Protein AF-A0A699ZAG8-F1 (afdb_monomer_lite)

Structure (mmCIF, N/CA/C/O backbone):
data_AF-A0A699ZAG8-F1
#
_entry.id   AF-A0A699ZAG8-F1
#
loop_
_atom_site.group_PDB
_atom_site.id
_atom_site.type_symbol
_atom_site.label_atom_id
_atom_site.label_alt_id
_atom_site.label_comp_id
_atom_site.label_asym_id
_atom_site.label_entity_id
_atom_site.label_seq_id
_atom_site.pdbx_PDB_ins_code
_atom_site.Cartn_x
_atom_site.Cartn_y
_atom_site.Cartn_z
_atom_site.occupancy
_atom_site.B_iso_or_equiv
_atom_site.auth_seq_id
_atom_site.auth_comp_id
_atom_site.auth_asym_id
_atom_site.auth_atom_id
_atom_site.pdbx_PDB_model_num
ATOM 1 N N . MET A 1 1 ? 14.301 -7.855 18.462 1.00 51.34 1 MET A N 1
ATOM 2 C CA . MET A 1 1 ? 14.119 -7.283 17.113 1.00 51.34 1 MET A CA 1
ATOM 3 C C . MET A 1 1 ? 12.711 -6.726 17.071 1.00 51.34 1 MET A C 1
ATOM 5 O O . MET A 1 1 ? 11.787 -7.508 17.233 1.00 51.34 1 MET A O 1
ATOM 9 N N . SER A 1 2 ? 12.547 -5.408 16.995 1.00 74.06 2 SER A N 1
ATOM 10 C CA . SER A 1 2 ? 11.224 -4.770 16.966 1.00 74.06 2 SER A CA 1
ATOM 11 C C . SER A 1 2 ? 10.662 -4.851 15.545 1.00 74.06 2 SER A C 1
ATOM 13 O O . SER A 1 2 ? 11.361 -4.476 14.605 1.00 74.06 2 SER A O 1
ATOM 15 N N . GLU A 1 3 ? 9.446 -5.369 15.369 1.00 83.19 3 GLU A N 1
ATOM 16 C CA . GLU A 1 3 ? 8.747 -5.322 14.078 1.00 83.19 3 GLU A CA 1
ATOM 17 C C . GLU A 1 3 ? 8.069 -3.952 13.902 1.00 83.19 3 GLU A C 1
ATOM 19 O O . GLU A 1 3 ? 7.528 -3.395 14.856 1.00 83.19 3 GLU A O 1
ATOM 24 N N . GLU A 1 4 ? 8.126 -3.394 12.691 1.00 90.38 4 GLU A N 1
ATOM 25 C CA . GLU A 1 4 ? 7.515 -2.102 12.346 1.00 90.38 4 GLU A CA 1
ATOM 26 C C . GLU A 1 4 ? 6.275 -2.314 11.467 1.00 90.38 4 GLU A C 1
ATOM 28 O O . GLU A 1 4 ? 6.287 -3.158 10.567 1.00 90.38 4 GLU A O 1
ATOM 33 N N . PHE A 1 5 ? 5.236 -1.506 11.694 1.00 90.75 5 PHE A N 1
ATOM 34 C CA . PHE A 1 5 ? 3.939 -1.592 11.018 1.00 90.75 5 PHE A CA 1
ATOM 35 C C . PHE A 1 5 ? 3.499 -0.227 10.486 1.00 90.75 5 PHE A C 1
ATOM 37 O O . PHE A 1 5 ? 3.911 0.815 11.000 1.00 90.75 5 PHE A O 1
ATOM 44 N N . ALA A 1 6 ? 2.639 -0.229 9.470 1.00 91.31 6 ALA A N 1
ATOM 45 C CA . ALA A 1 6 ? 1.904 0.960 9.058 1.00 91.31 6 ALA A CA 1
ATOM 46 C C . ALA A 1 6 ? 0.558 1.005 9.798 1.00 91.31 6 ALA A C 1
ATOM 48 O O . ALA A 1 6 ? -0.079 -0.027 9.995 1.00 91.31 6 ALA A O 1
ATOM 49 N N . CYS A 1 7 ? 0.117 2.196 10.209 1.00 92.44 7 CYS A N 1
ATOM 50 C CA . CYS A 1 7 ? -1.156 2.383 10.904 1.00 92.44 7 CYS A CA 1
ATOM 51 C C . CYS A 1 7 ? -1.946 3.531 10.273 1.00 92.44 7 CYS A C 1
ATOM 53 O O . CYS A 1 7 ? -1.444 4.652 10.162 1.00 92.44 7 CYS A O 1
ATOM 55 N N . LYS A 1 8 ? -3.189 3.254 9.868 1.00 90.19 8 LYS A N 1
ATOM 56 C CA . LYS A 1 8 ? -4.128 4.262 9.368 1.00 90.19 8 LYS A CA 1
ATOM 57 C C . LYS A 1 8 ? -5.223 4.511 10.400 1.00 90.19 8 LYS A C 1
ATOM 59 O O . LYS A 1 8 ? -6.045 3.633 10.644 1.00 90.19 8 LYS A O 1
ATOM 64 N N . SER A 1 9 ? -5.264 5.724 10.947 1.00 92.00 9 SER A N 1
ATOM 65 C CA . SER A 1 9 ? -6.303 6.158 11.890 1.00 92.00 9 SER A CA 1
ATOM 66 C C . SER A 1 9 ? -7.435 6.894 11.176 1.00 92.00 9 SER A C 1
ATOM 68 O O . SER A 1 9 ? -7.198 7.819 10.395 1.00 92.00 9 SER A O 1
ATOM 70 N N . ILE A 1 10 ? -8.676 6.509 11.462 1.00 90.06 10 ILE A N 1
ATOM 71 C CA . ILE A 1 10 ? -9.893 7.091 10.890 1.00 90.06 10 ILE A CA 1
ATOM 72 C C . ILE A 1 10 ? -10.775 7.575 12.042 1.00 90.06 10 ILE A C 1
ATOM 74 O O . ILE A 1 10 ? -11.119 6.802 12.934 1.00 90.06 10 ILE A O 1
ATOM 78 N N . LYS A 1 11 ? -11.143 8.862 12.034 1.00 89.88 11 LYS A N 1
ATOM 79 C CA . LYS A 1 11 ? -12.034 9.449 13.047 1.00 89.88 11 LYS A CA 1
ATOM 80 C C . LYS A 1 11 ? -13.450 8.904 12.900 1.00 89.88 11 LYS A C 1
ATOM 82 O O . LYS A 1 11 ? -13.982 8.858 11.791 1.00 89.88 11 LYS A O 1
ATOM 87 N N . LYS A 1 12 ? -14.088 8.582 14.023 1.00 85.25 12 LYS A N 1
ATOM 88 C CA . LYS A 1 12 ? -15.511 8.240 14.058 1.00 85.25 12 LYS A CA 1
ATOM 89 C C . LYS A 1 12 ? -16.317 9.522 13.875 1.00 85.25 12 LYS A C 1
ATOM 91 O O . LYS A 1 12 ? -16.218 10.436 14.687 1.00 85.25 12 LYS A O 1
ATOM 96 N N . GLN A 1 13 ? -17.053 9.633 12.770 1.00 73.06 13 GLN A N 1
ATOM 97 C CA . GLN A 1 13 ? -17.826 10.847 12.472 1.00 73.06 13 GLN A CA 1
ATOM 98 C C . GLN A 1 13 ? -19.204 10.886 13.155 1.00 73.06 13 GLN A C 1
ATOM 100 O O . GLN A 1 13 ? -19.816 11.946 13.162 1.00 73.06 13 GLN A O 1
ATOM 105 N N . LEU A 1 14 ? -19.665 9.782 13.750 1.00 61.44 14 LEU A N 1
ATOM 106 C CA . LEU A 1 14 ? -20.931 9.615 14.483 1.00 61.44 14 LEU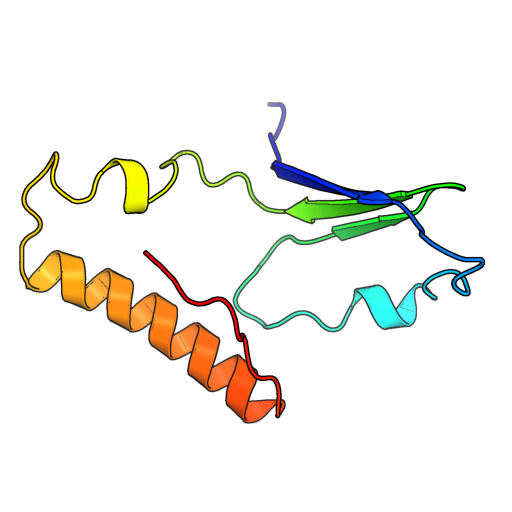 A CA 1
ATOM 107 C C . LEU A 1 14 ? -20.751 8.487 15.520 1.00 61.44 14 LEU A C 1
ATOM 109 O O . LEU A 1 14 ? -19.749 7.772 15.425 1.00 61.44 14 LEU A O 1
ATOM 113 N N . ASP A 1 15 ? -21.711 8.301 16.442 1.00 60.19 15 ASP A N 1
ATOM 114 C CA . ASP A 1 15 ? -21.843 7.140 17.350 1.00 60.19 15 ASP A CA 1
ATOM 115 C C . ASP A 1 15 ? -21.993 5.829 16.551 1.00 60.19 15 ASP A C 1
ATOM 117 O O . ASP A 1 15 ? -23.047 5.195 16.493 1.00 60.19 15 ASP A O 1
ATOM 121 N N . ALA A 1 16 ? -20.939 5.450 15.836 1.00 53.59 16 ALA A N 1
ATOM 122 C CA . ALA A 1 16 ? -20.877 4.222 15.084 1.00 53.59 16 ALA A CA 1
ATOM 123 C C . ALA A 1 16 ? -20.816 3.081 16.108 1.00 53.59 16 ALA A C 1
ATOM 125 O O . ALA A 1 16 ? -19.956 3.118 16.994 1.00 53.59 16 ALA A O 1
ATOM 126 N N . PRO A 1 17 ? -21.717 2.086 16.024 1.00 56.53 17 PRO A N 1
ATOM 127 C CA . PRO A 1 17 ? -21.688 0.957 16.938 1.00 56.53 17 PRO A CA 1
ATOM 128 C C . PRO A 1 17 ? -20.316 0.288 16.860 1.00 56.53 17 PRO A C 1
ATOM 130 O O . PRO A 1 17 ? -19.820 0.029 15.760 1.00 56.53 17 PRO A O 1
ATOM 133 N N . SER A 1 18 ? -19.726 0.032 18.029 1.00 59.88 18 SER A N 1
ATOM 134 C CA . SER A 1 18 ? -18.402 -0.572 18.171 1.00 59.88 18 SER A CA 1
ATOM 135 C C . SER A 1 18 ? -18.278 -1.810 17.291 1.00 59.88 18 SER A C 1
ATOM 137 O O . SER A 1 18 ? -19.197 -2.638 17.223 1.00 59.88 18 SER A O 1
ATOM 139 N N . ILE A 1 19 ? -17.158 -1.939 16.585 1.00 59.34 19 ILE A N 1
ATOM 140 C CA . ILE A 1 19 ? -16.950 -3.054 15.668 1.00 59.34 19 ILE A CA 1
ATOM 141 C C . ILE A 1 19 ? -16.792 -4.316 16.521 1.00 59.34 19 ILE A C 1
ATOM 143 O O . ILE A 1 19 ? -15.820 -4.487 17.249 1.00 59.34 19 ILE A O 1
ATOM 147 N N . SER A 1 20 ? -17.777 -5.215 16.457 1.00 57.16 20 SER A N 1
ATOM 148 C CA . SER A 1 20 ? -17.714 -6.497 17.166 1.00 57.16 20 SER A CA 1
ATOM 149 C C . SER A 1 20 ? -16.482 -7.300 16.713 1.00 57.16 20 SER A C 1
ATOM 151 O O . SER A 1 20 ? -16.249 -7.348 15.500 1.00 57.16 20 SER A O 1
ATOM 153 N N . PRO A 1 21 ? -15.786 -8.030 17.604 1.00 53.75 21 PRO A N 1
ATOM 154 C CA . PRO A 1 21 ? -14.569 -8.776 17.263 1.00 53.75 21 PRO A CA 1
ATOM 155 C C . PRO A 1 21 ? -14.710 -9.709 16.048 1.00 53.75 21 PRO A C 1
ATOM 157 O O . PRO A 1 21 ? -13.825 -9.800 15.205 1.00 53.75 21 PRO A O 1
ATOM 160 N N . ALA A 1 22 ? -15.881 -10.330 15.878 1.00 51.19 22 ALA A N 1
ATOM 161 C CA . ALA A 1 22 ? -16.177 -11.219 14.751 1.00 51.19 22 ALA A CA 1
ATOM 162 C C . ALA A 1 22 ? -16.128 -10.536 13.366 1.00 51.19 22 ALA A C 1
ATOM 164 O O . ALA A 1 22 ? -15.900 -11.200 12.358 1.00 51.19 22 ALA A O 1
ATOM 165 N N . LYS A 1 23 ? -16.330 -9.212 13.291 1.00 53.12 23 LYS A N 1
ATOM 166 C CA . LYS A 1 23 ? -16.252 -8.444 12.035 1.00 53.12 23 LYS A CA 1
ATOM 167 C C . LYS A 1 23 ? -14.818 -8.073 11.653 1.00 53.12 23 LYS A C 1
ATOM 169 O O . LYS A 1 23 ? -14.579 -7.782 10.487 1.00 53.12 23 LYS A O 1
ATOM 174 N N . GLN A 1 24 ? -13.871 -8.120 12.594 1.00 53.97 24 GLN A N 1
ATOM 175 C CA . GLN A 1 24 ? -12.456 -7.827 12.326 1.00 53.97 24 GLN A CA 1
ATOM 176 C C . GLN A 1 24 ? -11.794 -8.902 11.442 1.00 53.97 24 GLN A C 1
ATOM 178 O O . GLN A 1 24 ? -10.788 -8.627 10.802 1.00 53.97 24 GLN A O 1
ATOM 183 N N . GLN A 1 25 ? -12.360 -10.114 11.371 1.00 51.22 25 GLN A N 1
ATOM 184 C CA . GLN A 1 25 ? -11.735 -11.279 10.728 1.00 51.22 25 GLN A CA 1
ATOM 185 C C . GLN A 1 25 ? -12.078 -11.497 9.247 1.00 51.22 25 GLN A C 1
ATOM 187 O O . GLN A 1 25 ? -11.548 -12.433 8.648 1.00 51.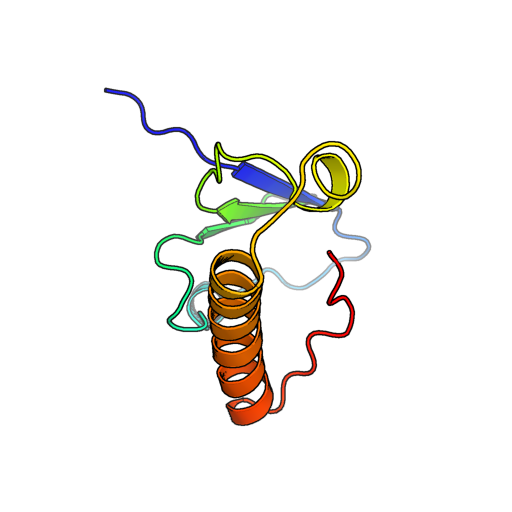22 25 GLN A O 1
ATOM 192 N N . GLN A 1 26 ? -12.938 -10.684 8.624 1.00 52.62 26 GLN A N 1
ATOM 193 C CA . GLN A 1 26 ? -13.192 -10.816 7.183 1.00 52.62 26 GLN A CA 1
ATOM 194 C C . GLN A 1 26 ? -12.029 -10.223 6.390 1.00 52.62 26 GLN A C 1
ATOM 196 O O . GLN A 1 26 ? -12.066 -9.078 5.944 1.00 52.62 26 GLN A O 1
ATOM 201 N N . HIS A 1 27 ? -10.977 -11.020 6.242 1.00 54.84 27 HIS A N 1
ATOM 202 C CA . HIS A 1 27 ? -9.742 -10.597 5.619 1.00 54.84 27 HIS A CA 1
ATOM 203 C C . HIS A 1 27 ? -9.564 -11.269 4.255 1.00 54.84 27 HIS A C 1
ATOM 205 O O . HIS A 1 27 ? -9.615 -12.492 4.136 1.00 54.84 27 HIS A O 1
ATOM 211 N N . LEU A 1 28 ? -9.391 -10.454 3.210 1.00 53.19 28 LEU A N 1
ATOM 212 C CA . LEU A 1 28 ? -9.023 -10.922 1.875 1.00 53.19 28 LEU A CA 1
ATOM 213 C C . LEU A 1 28 ? -7.651 -11.597 1.987 1.00 53.19 28 LEU A C 1
ATOM 215 O O . LEU A 1 28 ? -6.692 -10.977 2.436 1.00 53.19 28 LEU A O 1
ATOM 219 N N . GLU A 1 29 ? -7.564 -12.857 1.568 1.00 46.31 29 GLU A N 1
ATOM 220 C CA . GLU A 1 29 ? -6.449 -13.794 1.804 1.00 46.31 29 GLU A CA 1
ATOM 221 C C . GLU A 1 29 ? -5.044 -13.314 1.361 1.00 46.31 29 GLU A C 1
ATOM 223 O O . GLU A 1 29 ? -4.045 -13.993 1.603 1.00 46.31 29 GLU A O 1
ATOM 228 N N . ASN A 1 30 ? -4.933 -12.148 0.720 1.00 49.22 30 ASN A N 1
ATOM 229 C CA . ASN A 1 30 ? -3.669 -11.573 0.264 1.00 49.22 30 ASN A CA 1
ATOM 230 C C . ASN A 1 30 ? -2.983 -10.643 1.267 1.00 49.22 30 ASN A C 1
ATOM 232 O O . ASN A 1 30 ? -1.838 -10.271 1.010 1.00 49.22 30 ASN A O 1
ATOM 236 N N . ILE A 1 31 ? -3.621 -10.272 2.378 1.00 53.59 31 ILE A N 1
ATOM 237 C CA . ILE A 1 31 ? -2.976 -9.431 3.387 1.00 53.59 31 ILE A CA 1
ATOM 238 C C . ILE A 1 31 ? -2.793 -10.285 4.637 1.00 53.59 31 ILE A C 1
ATOM 240 O O . ILE A 1 31 ? -3.729 -10.696 5.304 1.00 53.59 31 ILE A O 1
ATOM 244 N N . LYS A 1 32 ? -1.556 -10.709 4.888 1.00 55.59 32 LYS A N 1
ATOM 245 C CA . LYS A 1 32 ? -1.270 -11.730 5.905 1.00 55.59 32 LYS A CA 1
ATOM 246 C C . LYS A 1 32 ? -1.279 -11.184 7.338 1.00 55.59 32 LYS A C 1
ATOM 248 O O . LYS A 1 32 ? -1.077 -11.974 8.258 1.00 55.59 32 LYS A O 1
ATOM 253 N N . ARG A 1 33 ? -1.427 -9.866 7.531 1.00 62.16 33 ARG A N 1
ATOM 254 C CA . ARG A 1 33 ? -1.195 -9.175 8.811 1.00 62.16 33 ARG A CA 1
ATOM 255 C C . ARG A 1 33 ? -1.929 -7.829 8.903 1.00 62.16 33 ARG A C 1
ATOM 257 O O . ARG A 1 33 ? -1.265 -6.808 9.067 1.00 62.16 33 ARG A O 1
ATOM 264 N N . GLU A 1 34 ? -3.255 -7.801 8.772 1.00 73.25 34 GLU A N 1
ATOM 265 C CA . GLU A 1 34 ? -4.021 -6.632 9.238 1.00 73.25 34 GLU A CA 1
ATOM 266 C C . GLU A 1 34 ? -4.731 -6.911 10.558 1.00 73.25 34 GLU A C 1
ATOM 268 O O . GLU A 1 34 ? -5.305 -7.979 10.769 1.00 73.25 34 GLU A O 1
ATOM 273 N N . GLU A 1 35 ? -4.694 -5.917 11.437 1.00 83.12 35 GLU A N 1
ATOM 274 C CA . GLU A 1 35 ? -5.426 -5.870 12.696 1.00 83.12 35 GLU A CA 1
ATOM 275 C C . GLU A 1 35 ? -6.188 -4.545 12.765 1.00 83.12 35 GLU A C 1
ATOM 277 O O . GLU A 1 35 ? -5.685 -3.495 12.361 1.00 83.12 35 GLU A O 1
ATOM 282 N N . VAL A 1 36 ? -7.417 -4.584 13.278 1.00 84.56 36 VAL A N 1
ATOM 283 C CA . VAL A 1 36 ? -8.235 -3.384 13.475 1.00 84.56 36 VAL A CA 1
ATOM 284 C C . VAL A 1 36 ? -8.376 -3.134 14.969 1.00 84.56 36 VAL A C 1
ATOM 286 O O . VAL A 1 36 ? -8.980 -3.942 15.664 1.00 84.56 36 VAL A O 1
ATOM 289 N N . VAL A 1 37 ? -7.867 -2.006 15.457 1.00 86.19 37 VAL A N 1
ATOM 290 C CA . VAL A 1 37 ? -7.956 -1.583 16.862 1.00 86.19 37 VAL A CA 1
ATOM 291 C C . VAL A 1 37 ? -8.868 -0.364 16.953 1.00 86.19 37 VAL A C 1
ATOM 293 O O . VAL A 1 37 ? -8.825 0.514 16.099 1.00 86.19 37 VAL A O 1
ATOM 296 N N . GLU A 1 38 ? -9.709 -0.287 17.976 1.00 86.75 38 GLU A N 1
ATOM 297 C CA . GLU A 1 38 ? -10.687 0.791 18.133 1.00 86.75 38 GLU A CA 1
ATOM 298 C C . GLU A 1 38 ? -10.536 1.443 19.512 1.00 86.75 38 GLU A C 1
ATOM 300 O O . GLU A 1 38 ? -10.537 0.748 20.527 1.00 86.75 38 GLU A O 1
ATOM 305 N N . ASP A 1 39 ? -10.421 2.773 19.550 1.00 87.00 39 ASP A N 1
ATOM 306 C CA . ASP A 1 39 ? -10.518 3.567 20.783 1.00 87.00 39 ASP A CA 1
ATOM 307 C C . ASP A 1 39 ? -11.852 4.329 20.835 1.00 87.00 39 ASP A C 1
ATOM 309 O O . ASP A 1 39 ? -12.733 4.097 20.010 1.00 87.00 39 ASP A O 1
ATOM 313 N N . SER A 1 40 ? -12.068 5.224 21.802 1.00 86.62 40 SER A N 1
ATOM 314 C CA . SER A 1 40 ? -13.344 5.950 21.930 1.00 86.62 40 SER A CA 1
ATOM 315 C C . SER A 1 40 ? -13.678 6.851 20.731 1.00 86.62 40 SER A C 1
ATOM 317 O O . SER A 1 40 ? -14.850 7.086 20.450 1.00 86.62 40 SER A O 1
ATOM 319 N N . SER A 1 41 ? -12.678 7.322 19.990 1.00 87.12 41 SER A N 1
ATOM 320 C CA . SER A 1 41 ? -12.790 8.380 18.981 1.00 87.12 41 SER A CA 1
ATOM 321 C C . SER A 1 41 ? -12.317 7.973 17.580 1.00 87.12 41 SER A C 1
ATOM 323 O O . SER A 1 41 ? -12.666 8.633 16.593 1.00 87.12 41 SER A O 1
ATOM 325 N N . GLN A 1 42 ? -11.529 6.903 17.467 1.00 88.44 42 GLN A N 1
ATOM 326 C CA . GLN A 1 42 ? -10.852 6.491 16.242 1.00 88.44 42 GLN A CA 1
ATOM 327 C C . GLN A 1 42 ? -10.869 4.973 16.043 1.00 88.44 42 GLN A C 1
ATOM 329 O O . GLN A 1 42 ? -10.977 4.187 16.983 1.00 88.44 42 GLN A O 1
ATOM 334 N N . VAL A 1 43 ? -10.761 4.579 14.775 1.00 89.38 43 VAL A N 1
ATOM 335 C CA . VAL A 1 43 ? -10.452 3.214 14.341 1.00 89.38 43 VAL A CA 1
ATOM 336 C C . VAL A 1 43 ? -9.063 3.230 13.711 1.00 89.38 43 VAL A C 1
ATOM 338 O O . VAL A 1 43 ? -8.787 4.051 12.835 1.00 89.38 43 VAL A O 1
ATOM 341 N N . HIS A 1 44 ? -8.205 2.319 14.145 1.00 88.12 44 HIS A N 1
ATOM 342 C CA . HIS A 1 44 ? -6.830 2.140 13.705 1.00 88.12 44 HIS A CA 1
ATOM 343 C C . HIS A 1 44 ? -6.722 0.842 12.914 1.00 88.12 44 HIS A C 1
ATOM 345 O O . HIS A 1 44 ? -7.014 -0.232 13.431 1.00 88.12 44 HIS A O 1
ATOM 351 N N . ILE A 1 45 ? -6.293 0.937 11.661 1.00 88.75 45 ILE A N 1
ATOM 352 C CA . ILE A 1 45 ? -6.016 -0.224 10.816 1.00 88.75 45 ILE A CA 1
ATOM 353 C C . ILE A 1 45 ? -4.502 -0.398 10.787 1.00 88.75 45 ILE A C 1
ATOM 355 O O . ILE A 1 45 ? -3.800 0.408 10.168 1.00 88.75 45 ILE A O 1
ATOM 359 N N . VAL A 1 46 ? -4.011 -1.409 11.498 1.00 89.12 46 VAL A N 1
ATOM 360 C CA . VAL A 1 46 ? -2.600 -1.797 11.549 1.00 89.12 46 VAL A CA 1
ATOM 361 C C . VAL A 1 46 ? -2.351 -2.804 10.439 1.00 89.12 46 VAL A C 1
ATOM 363 O O . VAL A 1 46 ? -3.097 -3.765 10.305 1.00 89.12 46 VAL A O 1
ATOM 366 N N . MET A 1 47 ? -1.320 -2.578 9.633 1.00 88.50 47 MET A N 1
ATOM 367 C CA . MET A 1 47 ? -1.000 -3.392 8.463 1.00 88.50 47 MET A CA 1
ATOM 368 C C . MET A 1 47 ? 0.512 -3.514 8.267 1.00 88.50 47 MET A C 1
ATOM 370 O O . MET A 1 47 ? 1.305 -2.772 8.855 1.00 88.50 47 MET A O 1
ATOM 374 N N . GLU A 1 48 ? 0.922 -4.458 7.421 1.00 88.94 48 GLU A N 1
ATOM 375 C CA . GLU A 1 48 ? 2.323 -4.634 7.041 1.00 88.94 48 GLU A CA 1
ATOM 376 C C . GLU A 1 48 ? 2.942 -3.322 6.520 1.00 88.94 48 GLU A C 1
ATOM 378 O O . GLU A 1 48 ? 2.377 -2.634 5.667 1.00 88.94 48 GLU A O 1
ATOM 383 N N . LEU A 1 49 ? 4.137 -2.981 7.018 1.00 89.50 49 LEU A N 1
ATOM 384 C CA . LEU A 1 49 ? 4.892 -1.835 6.520 1.00 89.50 49 LEU A CA 1
ATOM 385 C C . LEU A 1 49 ? 5.601 -2.174 5.200 1.00 89.50 49 LEU A C 1
ATOM 387 O O . LEU A 1 49 ? 6.695 -2.745 5.175 1.00 89.50 49 LEU A O 1
ATOM 391 N N . CYS A 1 50 ? 5.024 -1.720 4.091 1.00 88.19 50 CYS A N 1
ATOM 392 C CA . CYS A 1 50 ? 5.651 -1.779 2.773 1.00 88.19 50 CYS A CA 1
ATOM 393 C C . CYS A 1 50 ? 6.811 -0.768 2.649 1.00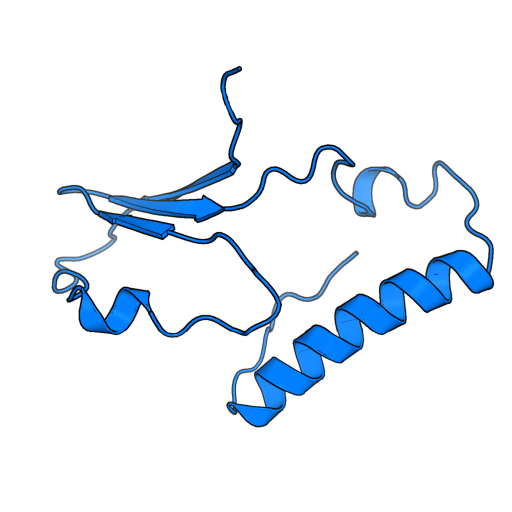 88.19 50 CYS A C 1
ATOM 395 O O . CYS A 1 50 ? 6.636 0.354 2.175 1.00 88.19 50 CYS A O 1
ATOM 397 N N . ARG A 1 51 ? 8.034 -1.179 3.013 1.00 89.12 51 ARG A N 1
ATOM 398 C CA . ARG A 1 51 ? 9.249 -0.325 2.987 1.00 89.12 51 ARG A CA 1
ATOM 399 C C . ARG A 1 51 ? 9.641 0.217 1.605 1.00 89.12 51 ARG A C 1
ATOM 401 O O . ARG A 1 51 ? 10.459 1.124 1.515 1.00 89.12 51 ARG A O 1
ATOM 408 N N . GLY A 1 52 ? 9.085 -0.341 0.529 1.00 86.12 52 GLY A N 1
ATOM 409 C CA . GLY A 1 52 ? 9.372 0.063 -0.852 1.00 86.12 52 GLY A CA 1
ATOM 410 C C . GLY A 1 52 ? 8.785 1.417 -1.272 1.00 86.12 52 GLY A C 1
ATOM 411 O O . GLY A 1 52 ? 9.081 1.863 -2.385 1.00 86.12 52 GLY A O 1
ATOM 412 N N . GLY A 1 53 ? 7.980 2.045 -0.406 1.00 87.31 53 GLY A N 1
ATOM 413 C CA . GLY A 1 53 ? 7.289 3.303 -0.679 1.00 87.31 53 GLY A CA 1
ATOM 414 C C . GLY A 1 53 ? 6.165 3.165 -1.709 1.00 87.31 53 GLY A C 1
ATOM 415 O O . GLY A 1 53 ? 5.784 2.062 -2.104 1.00 87.31 53 GLY A O 1
ATOM 416 N N . GLU A 1 54 ? 5.635 4.303 -2.151 1.00 88.19 54 GLU A N 1
ATOM 417 C CA . GLU A 1 54 ? 4.560 4.362 -3.145 1.00 88.19 54 GLU A CA 1
ATOM 418 C C . GLU A 1 54 ? 5.100 4.200 -4.572 1.00 88.19 54 GLU A C 1
ATOM 420 O O . GLU A 1 54 ? 6.103 4.812 -4.956 1.00 88.19 54 GLU A O 1
ATOM 425 N N . LEU A 1 55 ? 4.402 3.409 -5.392 1.00 89.44 55 LEU A N 1
ATOM 426 C CA . LEU A 1 55 ? 4.756 3.222 -6.799 1.00 89.44 55 LEU A CA 1
ATOM 427 C C . LEU A 1 55 ? 4.629 4.543 -7.581 1.00 89.44 55 LEU A C 1
ATOM 429 O O . LEU A 1 55 ? 5.550 4.884 -8.329 1.00 89.44 55 LEU A O 1
ATOM 433 N N . LEU A 1 56 ? 3.574 5.328 -7.339 1.00 89.06 56 LEU A N 1
ATOM 434 C CA . LEU A 1 56 ? 3.364 6.658 -7.922 1.00 89.06 56 LEU A CA 1
ATOM 435 C C . LEU A 1 56 ? 4.582 7.580 -7.815 1.00 89.06 56 LEU A C 1
ATOM 437 O O . LEU A 1 56 ? 4.930 8.268 -8.770 1.00 89.06 56 LEU A O 1
ATOM 441 N N . GLN A 1 57 ? 5.270 7.568 -6.672 1.00 88.19 57 GLN A N 1
ATOM 442 C CA . GLN A 1 57 ? 6.427 8.435 -6.430 1.00 88.19 57 GLN A CA 1
ATOM 443 C C . GLN A 1 57 ? 7.647 8.067 -7.285 1.00 88.19 57 GLN A C 1
ATOM 445 O O . GLN A 1 57 ? 8.582 8.871 -7.400 1.00 88.19 57 GLN A O 1
ATOM 450 N N . ARG A 1 58 ? 7.650 6.855 -7.850 1.00 88.00 58 ARG A N 1
ATOM 451 C CA . ARG A 1 58 ? 8.742 6.271 -8.636 1.00 88.00 58 ARG A CA 1
ATOM 452 C C . ARG A 1 58 ? 8.423 6.211 -10.127 1.00 88.00 58 ARG A C 1
ATOM 454 O O . ARG A 1 58 ? 9.352 6.250 -10.939 1.00 88.00 58 ARG A O 1
ATOM 461 N N . ILE A 1 59 ? 7.143 6.142 -10.497 1.00 86.75 59 ILE A N 1
ATOM 462 C CA . ILE A 1 59 ? 6.713 6.238 -11.895 1.00 86.75 59 ILE A CA 1
ATOM 463 C C . ILE A 1 59 ? 7.193 7.579 -12.471 1.00 86.75 59 ILE A C 1
ATOM 465 O O . ILE A 1 59 ? 7.055 8.630 -11.854 1.00 86.75 59 ILE A O 1
ATOM 469 N N . GLY A 1 60 ? 7.831 7.530 -13.642 1.00 84.12 60 GLY A N 1
ATOM 470 C CA . GLY A 1 60 ? 8.405 8.700 -14.317 1.00 84.12 60 GLY A CA 1
ATOM 471 C C . GLY A 1 60 ? 9.824 9.076 -13.876 1.00 84.12 60 GLY A C 1
ATOM 472 O O . GLY A 1 60 ? 10.534 9.715 -14.645 1.00 84.12 60 GLY A O 1
ATOM 473 N N . LYS A 1 61 ? 10.282 8.635 -12.696 1.00 87.06 61 LYS A N 1
ATOM 474 C CA . LYS A 1 61 ? 11.683 8.804 -12.252 1.00 87.06 61 LYS A CA 1
ATOM 475 C C . LYS A 1 61 ? 12.574 7.626 -12.640 1.00 87.06 61 LYS A C 1
ATOM 477 O O . LYS A 1 61 ? 13.783 7.782 -12.779 1.00 87.06 61 LYS A O 1
ATOM 482 N N . HIS A 1 62 ? 11.976 6.449 -12.814 1.00 82.31 62 HIS A N 1
ATOM 483 C CA . HIS A 1 62 ? 12.662 5.231 -13.227 1.00 82.31 62 HIS A CA 1
ATOM 484 C C . HIS A 1 62 ? 11.923 4.556 -14.381 1.00 82.31 62 HIS A C 1
ATOM 486 O O . HIS A 1 62 ? 10.692 4.506 -14.405 1.00 82.31 62 HIS A O 1
ATOM 492 N N . HIS A 1 63 ? 12.685 3.997 -15.320 1.00 88.00 63 HIS A N 1
ATOM 493 C CA . HIS A 1 63 ? 12.133 3.143 -16.363 1.00 88.00 63 HIS A CA 1
ATOM 494 C C . HIS A 1 63 ? 11.912 1.732 -15.823 1.00 88.00 63 HIS A C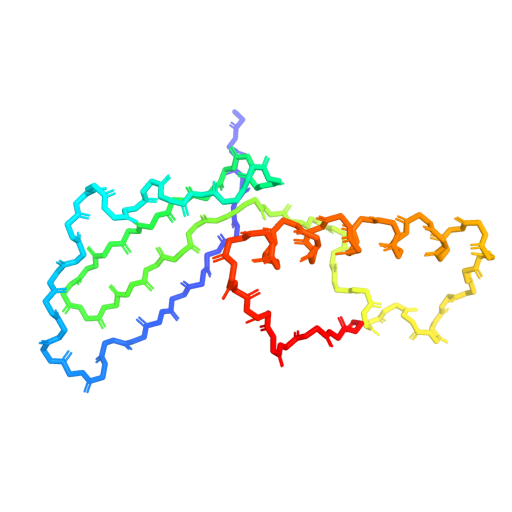 1
ATOM 496 O O . HIS A 1 63 ? 12.810 1.121 -15.243 1.00 88.00 63 HIS A O 1
ATOM 502 N N . TYR A 1 64 ? 10.713 1.210 -16.049 1.00 91.25 64 TYR A N 1
ATOM 503 C CA . TYR A 1 64 ? 10.353 -0.160 -15.721 1.00 91.25 64 TYR A CA 1
ATOM 504 C C . TYR A 1 64 ? 10.273 -0.973 -17.005 1.00 91.25 64 TYR A C 1
ATOM 506 O O . TYR A 1 64 ? 9.664 -0.543 -17.982 1.00 91.25 64 TYR A O 1
ATOM 514 N N . SER A 1 65 ? 10.876 -2.160 -16.998 1.00 95.56 65 SER A N 1
ATOM 515 C CA . SER A 1 65 ? 10.694 -3.100 -18.102 1.00 95.56 65 SER A CA 1
ATOM 516 C C . SER A 1 65 ? 9.239 -3.568 -18.160 1.00 95.56 65 SER A C 1
ATOM 518 O O . SER A 1 65 ? 8.575 -3.664 -17.124 1.00 95.56 65 SER A O 1
ATOM 520 N N . GLU A 1 66 ? 8.766 -3.947 -19.346 1.00 96.62 66 GLU A N 1
ATOM 521 C CA . GLU A 1 66 ? 7.439 -4.550 -19.520 1.00 96.62 66 GLU A CA 1
ATOM 522 C C . GLU A 1 66 ? 7.238 -5.748 -18.581 1.00 96.62 66 GLU A C 1
ATOM 524 O O . GLU A 1 66 ? 6.201 -5.876 -17.932 1.00 96.62 66 GLU A O 1
ATOM 529 N N . ARG A 1 67 ? 8.276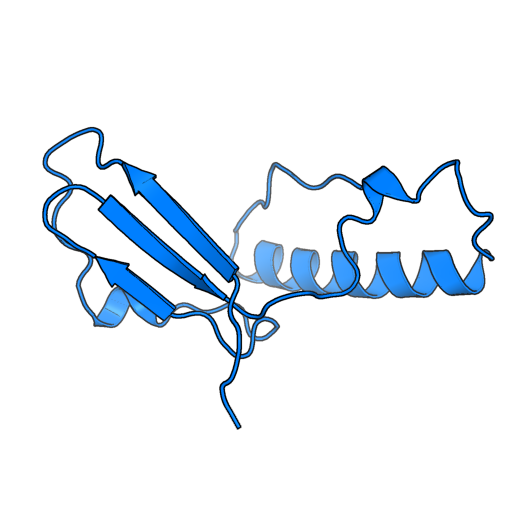 -6.579 -18.413 1.00 97.44 67 ARG A N 1
ATOM 530 C CA . ARG A 1 67 ? 8.271 -7.713 -17.480 1.00 97.44 67 ARG A CA 1
ATOM 531 C C . ARG A 1 67 ? 8.003 -7.277 -16.037 1.00 97.44 67 ARG A C 1
ATOM 533 O O . ARG A 1 67 ? 7.259 -7.951 -15.328 1.00 97.44 67 ARG A O 1
ATOM 540 N N . THR A 1 68 ? 8.611 -6.177 -15.596 1.00 94.69 68 THR A N 1
ATOM 541 C CA . THR A 1 68 ? 8.405 -5.631 -14.248 1.00 94.69 68 THR A CA 1
ATOM 542 C C . THR A 1 68 ? 6.997 -5.064 -14.093 1.00 94.69 68 THR A C 1
ATOM 544 O O . THR A 1 68 ? 6.331 -5.342 -13.104 1.00 94.69 68 THR A O 1
ATOM 547 N N . VAL A 1 69 ? 6.499 -4.324 -15.084 1.00 94.38 69 VAL A N 1
ATOM 548 C CA . VAL A 1 69 ? 5.125 -3.799 -15.048 1.00 94.38 69 VAL A CA 1
ATOM 549 C C . VAL A 1 69 ? 4.107 -4.943 -15.017 1.00 94.38 69 VAL A C 1
ATOM 551 O O . VAL A 1 69 ? 3.172 -4.925 -14.218 1.00 94.38 69 VAL A O 1
ATOM 554 N N . ALA A 1 70 ? 4.321 -5.992 -15.813 1.00 97.31 70 ALA A N 1
ATOM 555 C CA . ALA A 1 70 ? 3.458 -7.167 -15.841 1.00 97.31 70 ALA A CA 1
ATOM 556 C C . ALA A 1 70 ? 3.394 -7.897 -14.486 1.00 97.31 70 ALA A C 1
ATOM 558 O O . ALA A 1 70 ? 2.352 -8.466 -14.150 1.00 97.31 70 ALA A O 1
ATOM 559 N N . SER A 1 71 ? 4.470 -7.888 -13.687 1.00 95.81 71 SER A N 1
ATOM 560 C CA . SER A 1 71 ? 4.441 -8.488 -12.348 1.00 95.81 71 SER A CA 1
ATOM 561 C C . SER A 1 71 ? 3.596 -7.667 -11.368 1.00 95.81 71 SER A C 1
ATOM 563 O O . SER A 1 71 ? 2.803 -8.254 -10.631 1.00 95.81 71 SER A O 1
ATOM 565 N N . TYR A 1 72 ? 3.673 -6.333 -11.421 1.00 93.62 72 TYR A N 1
ATOM 566 C CA . TYR A 1 72 ? 2.812 -5.446 -10.629 1.00 93.62 72 TYR A CA 1
ATOM 567 C C . TYR A 1 72 ? 1.340 -5.607 -11.011 1.00 93.62 72 TYR A C 1
ATOM 569 O O . TYR A 1 72 ? 0.495 -5.838 -10.146 1.00 93.62 72 TYR A O 1
ATOM 577 N N . MET A 1 73 ? 1.038 -5.594 -12.313 1.00 95.94 73 MET A N 1
ATOM 578 C CA . MET A 1 73 ? -0.329 -5.771 -12.809 1.00 95.94 73 MET A CA 1
ATOM 579 C C . MET A 1 73 ? -0.919 -7.119 -12.395 1.00 95.94 73 MET A C 1
ATOM 581 O O . MET A 1 73 ? -2.087 -7.190 -12.023 1.00 95.94 73 MET A O 1
ATOM 585 N N . ARG A 1 74 ? -0.119 -8.191 -12.388 1.00 96.56 74 ARG A N 1
ATOM 586 C CA . ARG A 1 74 ? -0.569 -9.507 -11.918 1.00 96.56 74 ARG A CA 1
ATOM 587 C C . ARG A 1 74 ? -0.977 -9.491 -10.445 1.00 96.56 74 ARG A C 1
ATOM 589 O O . ARG A 1 74 ? -1.986 -10.106 -10.104 1.00 96.56 74 ARG A O 1
ATOM 596 N N . ALA A 1 75 ? -0.215 -8.810 -9.590 1.00 92.50 75 ALA A N 1
ATOM 597 C CA . ALA A 1 75 ? -0.548 -8.676 -8.174 1.00 92.50 75 ALA A CA 1
ATOM 598 C C . ALA A 1 75 ? -1.853 -7.883 -7.985 1.00 92.50 75 ALA A C 1
ATOM 600 O O . ALA A 1 75 ? -2.763 -8.363 -7.311 1.00 92.50 75 ALA A O 1
ATOM 601 N N . VAL A 1 76 ? -1.986 -6.736 -8.662 1.00 93.88 76 VAL A N 1
ATOM 602 C CA . VAL A 1 76 ? -3.201 -5.903 -8.623 1.00 93.88 76 VAL A CA 1
ATOM 603 C C . VAL A 1 76 ? -4.426 -6.688 -9.098 1.00 93.88 76 VAL A C 1
ATOM 605 O O . VAL A 1 76 ? -5.436 -6.748 -8.399 1.00 93.88 76 VAL A O 1
ATOM 608 N N . LEU A 1 77 ? -4.337 -7.348 -10.257 1.00 95.94 77 LEU A N 1
ATOM 609 C CA . LEU A 1 77 ? -5.451 -8.107 -10.830 1.00 95.94 77 LEU A CA 1
ATOM 610 C C . LEU A 1 77 ? -5.854 -9.302 -9.963 1.00 95.94 77 LEU A C 1
ATOM 612 O O . LEU A 1 77 ? -7.042 -9.602 -9.873 1.00 95.94 77 LEU A O 1
ATOM 616 N N . ARG A 1 78 ? -4.902 -9.966 -9.292 1.00 94.06 78 ARG A N 1
ATOM 617 C CA . ARG A 1 78 ? -5.217 -11.036 -8.335 1.00 94.06 78 ARG A CA 1
ATOM 618 C C . ARG A 1 78 ? -6.051 -10.504 -7.168 1.00 94.06 78 ARG A C 1
ATOM 620 O O . ARG A 1 78 ? -7.056 -11.121 -6.825 1.00 94.06 78 ARG A O 1
ATOM 627 N N . THR A 1 79 ? -5.668 -9.369 -6.589 1.00 89.25 79 THR A N 1
ATOM 628 C CA . THR A 1 79 ? -6.436 -8.738 -5.506 1.00 89.25 79 THR A CA 1
ATOM 629 C C . THR A 1 79 ? -7.821 -8.304 -5.986 1.00 89.25 79 THR A C 1
ATOM 631 O O . THR A 1 79 ? -8.814 -8.588 -5.324 1.00 89.25 79 THR A O 1
ATOM 634 N N . LEU A 1 80 ? -7.932 -7.707 -7.177 1.00 93.75 80 LEU A N 1
ATOM 635 C CA . LEU A 1 80 ? -9.235 -7.330 -7.739 1.00 93.75 80 LEU A CA 1
ATOM 636 C C . LEU A 1 80 ? -10.132 -8.534 -8.020 1.00 93.75 80 LEU A C 1
ATOM 638 O O . LEU A 1 80 ? -11.327 -8.470 -7.745 1.00 93.75 80 LEU A O 1
ATOM 642 N N . ALA A 1 81 ? -9.575 -9.642 -8.513 1.00 94.25 81 ALA A N 1
ATOM 643 C CA . ALA A 1 81 ? -10.331 -10.871 -8.719 1.00 94.25 81 ALA A CA 1
ATOM 644 C C . ALA A 1 81 ? -10.932 -11.388 -7.400 1.00 94.25 81 ALA A C 1
ATOM 646 O O . ALA A 1 81 ? -12.101 -11.771 -7.374 1.00 94.25 81 ALA A O 1
ATOM 647 N N . GLN A 1 82 ? -10.176 -11.330 -6.298 1.00 88.69 82 GLN A N 1
ATOM 648 C CA . GLN A 1 82 ? -10.686 -11.675 -4.967 1.00 88.69 82 GLN A CA 1
ATOM 649 C C . GLN A 1 82 ? -11.766 -10.699 -4.491 1.00 88.69 82 GLN A C 1
ATOM 651 O O . GLN A 1 82 ? -12.805 -11.146 -4.010 1.00 88.69 82 GLN A O 1
ATOM 656 N N . CYS A 1 83 ? -11.577 -9.387 -4.657 1.00 86.94 83 CYS A N 1
ATOM 657 C CA . CYS A 1 83 ? -12.614 -8.405 -4.326 1.00 86.94 83 CYS A CA 1
ATOM 658 C C . CYS A 1 83 ? -13.911 -8.695 -5.095 1.00 86.94 83 CYS A C 1
ATOM 660 O O . CYS A 1 83 ? -14.983 -8.811 -4.501 1.00 86.94 83 CYS A O 1
ATOM 662 N N . HIS A 1 84 ? -13.813 -8.893 -6.411 1.00 94.44 84 HIS A N 1
ATOM 663 C CA . HIS A 1 84 ? -14.965 -9.155 -7.270 1.00 94.44 84 HIS A CA 1
ATOM 664 C C . HIS A 1 84 ? -15.654 -10.486 -6.938 1.00 94.44 84 HIS A C 1
ATOM 666 O O . HIS A 1 84 ? -16.883 -10.554 -6.992 1.00 94.44 84 HIS A O 1
ATOM 672 N N . HIS A 1 85 ? -14.897 -11.516 -6.538 1.00 91.75 85 HIS A N 1
ATOM 673 C CA . HIS A 1 85 ? -15.450 -12.781 -6.043 1.00 91.75 85 HIS A CA 1
ATOM 674 C C . HIS A 1 85 ? -16.363 -12.566 -4.824 1.00 91.75 85 HIS A C 1
ATOM 676 O O . HIS A 1 85 ? -17.442 -13.147 -4.749 1.00 91.75 85 HIS A O 1
ATOM 682 N N . HIS A 1 86 ? -15.991 -11.645 -3.932 1.00 88.62 86 HIS A N 1
ATOM 683 C CA . HIS A 1 86 ? -16.776 -11.259 -2.756 1.00 88.62 86 HIS A CA 1
ATOM 684 C C . HIS A 1 86 ? -17.793 -10.138 -3.027 1.00 88.62 86 HIS A C 1
ATOM 686 O O . HIS A 1 86 ? -18.353 -9.578 -2.088 1.00 88.62 86 HIS A O 1
ATOM 692 N N . ARG A 1 87 ? -18.049 -9.791 -4.299 1.00 90.75 87 ARG A N 1
ATOM 693 C CA . ARG A 1 87 ? -18.935 -8.680 -4.705 1.00 90.75 87 ARG A CA 1
ATOM 694 C C . ARG A 1 87 ? -18.501 -7.303 -4.169 1.00 90.75 87 ARG A C 1
ATOM 696 O O . ARG A 1 87 ? -19.323 -6.400 -4.048 1.00 90.75 87 ARG A O 1
ATOM 703 N N . ILE A 1 88 ? -17.209 -7.122 -3.901 1.00 90.44 88 ILE A N 1
ATOM 704 C CA . ILE A 1 88 ? -16.606 -5.861 -3.456 1.00 90.44 88 ILE A CA 1
ATOM 705 C C . ILE A 1 88 ? -15.982 -5.146 -4.658 1.00 90.44 88 ILE A C 1
ATOM 707 O O . ILE A 1 88 ? -15.183 -5.726 -5.392 1.00 90.44 88 ILE A O 1
ATOM 711 N N . LEU A 1 89 ? -16.298 -3.861 -4.837 1.00 89.06 89 LEU A N 1
ATOM 712 C CA . LEU A 1 89 ? -15.603 -2.976 -5.778 1.00 89.06 89 LEU A CA 1
ATOM 713 C C . LEU A 1 89 ? -14.545 -2.165 -5.021 1.00 89.06 89 LEU A C 1
ATOM 715 O O . LEU A 1 89 ? -14.888 -1.463 -4.075 1.00 89.06 89 LEU A O 1
ATOM 719 N N . HIS A 1 90 ? -13.281 -2.204 -5.458 1.00 90.62 90 HIS A N 1
ATOM 720 C CA . HIS A 1 90 ? -12.195 -1.463 -4.792 1.00 90.62 90 HIS A CA 1
ATOM 721 C C . HIS A 1 90 ? -12.369 0.066 -4.881 1.00 90.62 90 HIS A C 1
ATOM 723 O O . HIS A 1 90 ? -12.057 0.787 -3.940 1.00 90.62 90 HIS A O 1
ATOM 729 N N . ARG A 1 91 ? -12.887 0.572 -6.010 1.00 92.88 91 ARG A N 1
ATOM 730 C CA . ARG A 1 91 ? -13.211 1.991 -6.302 1.00 92.88 91 ARG A CA 1
ATOM 731 C C . ARG A 1 91 ? -12.065 3.014 -6.296 1.00 92.88 91 ARG A C 1
ATOM 733 O O . ARG A 1 91 ? -12.248 4.064 -6.895 1.00 92.88 91 ARG A O 1
ATOM 740 N N . ASP A 1 92 ? -10.917 2.722 -5.693 1.00 91.62 92 ASP A N 1
ATOM 741 C CA . ASP A 1 92 ? -9.757 3.635 -5.662 1.00 91.62 92 ASP A CA 1
ATOM 742 C C . ASP A 1 92 ? -8.453 2.946 -6.109 1.00 91.62 92 ASP A C 1
ATOM 744 O O . ASP A 1 92 ? -7.435 2.989 -5.426 1.00 91.62 92 ASP A O 1
ATOM 748 N N . VAL A 1 93 ? -8.494 2.212 -7.227 1.00 90.06 93 VAL A N 1
ATOM 749 C CA . VAL A 1 93 ? -7.278 1.613 -7.806 1.00 90.06 93 VAL A CA 1
ATOM 750 C C . VAL A 1 93 ? -6.522 2.688 -8.575 1.00 90.06 93 VAL A C 1
ATOM 752 O O . VAL A 1 93 ? -7.051 3.241 -9.539 1.00 90.06 93 VAL A O 1
ATOM 755 N N . LYS A 1 94 ? -5.279 2.950 -8.176 1.00 89.12 94 LYS A N 1
ATOM 756 C CA . LYS A 1 94 ? -4.380 3.915 -8.812 1.00 89.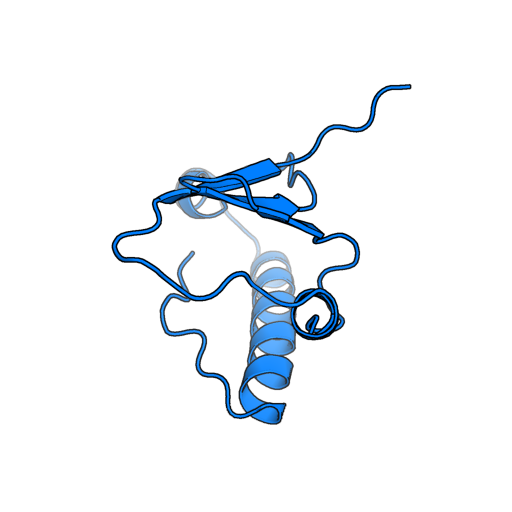12 94 LYS A CA 1
ATOM 757 C C . LYS A 1 94 ? -2.918 3.467 -8.679 1.00 89.12 94 LYS A C 1
ATOM 759 O O . LYS A 1 94 ? -2.643 2.615 -7.831 1.00 89.12 94 LYS A O 1
ATOM 764 N N . PRO A 1 95 ? -2.018 3.981 -9.533 1.00 74.94 95 PRO A N 1
ATOM 765 C CA . PRO A 1 95 ? -0.581 3.767 -9.388 1.00 74.94 95 PRO A CA 1
ATOM 766 C C . PRO A 1 95 ? -0.023 4.392 -8.107 1.00 74.94 95 PRO A C 1
ATOM 768 O O . PRO A 1 95 ? -0.640 5.365 -7.617 1.00 74.94 95 PRO A O 1
#

Organism: Haematococcus lacustris (NCBI:txid44745)

Sequence (95 aa):
MSEEFACKSIKKQLDAPSISPAKQQQHLENIKREEVVEDSSQVHIVMELCRGGELLQRIGKHHYSERTVASYMRAVLRTLAQCHHHRILHRDVKP

pLDDT: mean 81.61, std 15.09, range [46.31, 97.44]

Secondary structure (DSSP, 8-state):
----EEEEEEE--S-PPP--GGGTT---TT-S--EEEE-SSEEEEEEE--TT--STTTBTTB---HHHHHHHHHHHHHHHHHHHHTT--------

Radius of gyration: 16.52 Å; chains: 1; bounding box: 36×25×42 Å

InterPro domains:
  IPR000719 Protein kinase domain [PF00069] (4-95)
  IPR000719 Protein kinase domain [PS50011] (1-95)
  IPR011009 Protein kinase-like domain superfamily [SSF56112] (4-95)
  IPR050205 Calcium-dependent Serine/Threonine Protein Kinases [PTHR24349] (4-95)

Foldseek 3Di:
DDADWDKDKDWDPDPDPPDPPVNQPPDQPPFPDWGWDDDPTIIMIIGHDPPVDDPVVCVPVDDDDPVRVVVVVVVVVVSCVSCVVVVHDPVDDDD